Protein AF-A0A4Y7SNG3-F1 (afdb_monomer_lite)

Sequence (54 aa):
MGISGLLPALKCIQTTRHLKEYAGQTIAVDAYVWLHKGIYACATDLAMGKPTTK

Structure (mmCIF, N/CA/C/O backbone):
data_AF-A0A4Y7SNG3-F1
#
_entry.id   AF-A0A4Y7SNG3-F1
#
loop_
_atom_site.group_PDB
_atom_site.id
_atom_site.type_symbol
_atom_site.label_atom_id
_atom_site.label_alt_id
_atom_site.label_comp_id
_atom_site.label_asym_id
_atom_site.label_entity_id
_atom_site.label_seq_id
_atom_site.pdbx_PDB_ins_code
_atom_site.Cartn_x
_atom_site.Cartn_y
_atom_site.Cartn_z
_atom_site.occupancy
_atom_site.B_iso_or_equiv
_atom_site.auth_seq_id
_atom_site.auth_comp_id
_atom_site.auth_asym_id
_atom_site.auth_atom_id
_atom_site.pdbx_PDB_model_num
ATOM 1 N N . MET A 1 1 ? -3.153 -6.410 -8.148 1.00 77.44 1 MET A N 1
ATOM 2 C CA . MET A 1 1 ? -2.797 -6.821 -6.772 1.00 77.44 1 MET A CA 1
ATOM 3 C C . MET A 1 1 ? -4.046 -7.324 -6.071 1.00 77.44 1 MET A C 1
ATOM 5 O O . MET A 1 1 ? -5.085 -6.692 -6.228 1.00 77.44 1 MET A O 1
ATOM 9 N N . GLY A 1 2 ? -3.932 -8.423 -5.317 1.00 89.81 2 GLY A N 1
ATOM 10 C CA . GLY A 1 2 ? -5.022 -8.998 -4.520 1.00 89.81 2 GLY A CA 1
ATOM 11 C C . GLY A 1 2 ? -6.189 -9.577 -5.329 1.00 89.81 2 GLY A C 1
ATOM 12 O O . GLY A 1 2 ? -6.078 -9.812 -6.531 1.00 89.81 2 GLY A O 1
ATOM 13 N N . ILE A 1 3 ? -7.310 -9.802 -4.638 1.00 96.38 3 ILE A N 1
ATOM 14 C CA . ILE A 1 3 ? -8.561 -10.325 -5.200 1.00 96.38 3 ILE A CA 1
ATOM 15 C C . ILE A 1 3 ? -9.378 -9.163 -5.778 1.00 96.38 3 ILE A C 1
ATOM 17 O O . ILE A 1 3 ? -9.760 -8.235 -5.058 1.00 96.38 3 ILE A O 1
ATOM 21 N N . SER A 1 4 ? -9.669 -9.223 -7.076 1.00 97.25 4 SER A N 1
ATOM 22 C CA . SER A 1 4 ? -10.466 -8.214 -7.777 1.00 97.25 4 SER A CA 1
ATOM 23 C C . SER A 1 4 ? -11.851 -8.041 -7.146 1.00 97.25 4 SER A C 1
ATOM 25 O O . SER A 1 4 ? -12.563 -9.012 -6.915 1.00 97.25 4 SER A O 1
ATOM 27 N N . GLY A 1 5 ? -12.245 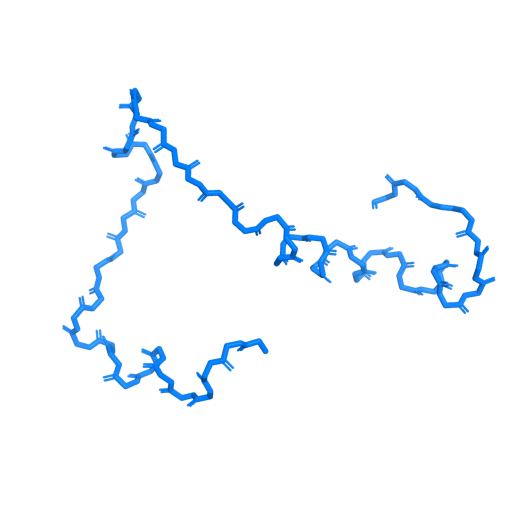-6.794 -6.870 1.00 96.50 5 GLY A N 1
ATOM 28 C CA . GLY A 1 5 ? -13.586 -6.457 -6.370 1.00 96.50 5 GLY A CA 1
ATOM 29 C C . GLY A 1 5 ? -13.829 -6.687 -4.872 1.00 96.50 5 GLY A C 1
ATOM 30 O O . GLY A 1 5 ? -14.857 -6.241 -4.364 1.00 96.50 5 GLY A O 1
ATOM 31 N N . LEU A 1 6 ? -12.888 -7.293 -4.137 1.00 97.31 6 LEU A N 1
ATOM 32 C CA . LEU A 1 6 ? -13.086 -7.626 -2.721 1.00 97.31 6 LEU A CA 1
ATOM 33 C C . LEU A 1 6 ? -13.278 -6.387 -1.832 1.00 97.31 6 LEU A C 1
ATOM 35 O O . LEU A 1 6 ? -14.218 -6.323 -1.046 1.00 97.31 6 LEU A O 1
ATOM 39 N N . LEU A 1 7 ? -12.407 -5.380 -1.959 1.00 95.75 7 LEU A N 1
ATOM 40 C CA . LEU A 1 7 ? -12.471 -4.189 -1.107 1.00 95.75 7 LEU A CA 1
ATOM 41 C C . LEU A 1 7 ? -13.791 -3.405 -1.294 1.00 95.75 7 LEU A C 1
ATOM 43 O O . LEU A 1 7 ? -14.428 -3.108 -0.283 1.00 95.75 7 LEU A O 1
ATOM 47 N N . PRO A 1 8 ? -14.269 -3.118 -2.526 1.00 96.44 8 PRO A N 1
ATOM 48 C CA . PRO A 1 8 ? -15.603 -2.550 -2.734 1.00 96.44 8 PRO A CA 1
ATOM 49 C C . PRO A 1 8 ? -16.741 -3.381 -2.128 1.00 96.44 8 PRO A C 1
ATOM 51 O O . PRO A 1 8 ? -17.653 -2.802 -1.541 1.00 96.44 8 PRO A O 1
ATOM 54 N N . ALA A 1 9 ? -16.681 -4.715 -2.223 1.00 98.12 9 ALA A N 1
ATOM 55 C CA . ALA A 1 9 ? -17.703 -5.601 -1.659 1.00 98.12 9 ALA A CA 1
ATOM 56 C C . ALA A 1 9 ? -17.777 -5.518 -0.121 1.00 98.12 9 ALA A C 1
ATOM 58 O O . ALA A 1 9 ? -18.856 -5.636 0.451 1.00 98.12 9 ALA A O 1
ATOM 59 N N . LEU A 1 10 ? -16.650 -5.253 0.548 1.00 97.56 10 LEU A N 1
ATOM 60 C CA . LEU A 1 10 ? -16.560 -5.125 2.009 1.00 97.56 10 LEU A CA 1
ATOM 61 C C . LEU A 1 10 ? -16.757 -3.686 2.518 1.00 97.56 10 LEU A C 1
ATOM 63 O O . LEU A 1 10 ? -16.508 -3.410 3.690 1.00 97.56 10 LEU A O 1
ATOM 67 N N . LYS A 1 11 ? -17.188 -2.742 1.672 1.00 97.25 11 LYS A N 1
ATOM 68 C CA . LYS A 1 11 ? -17.273 -1.314 2.028 1.00 97.25 11 LYS A CA 1
ATOM 69 C C . LYS A 1 11 ? -18.095 -1.041 3.294 1.00 97.25 11 LYS A C 1
ATOM 71 O O . LYS A 1 11 ? -17.724 -0.167 4.068 1.00 97.25 11 LYS A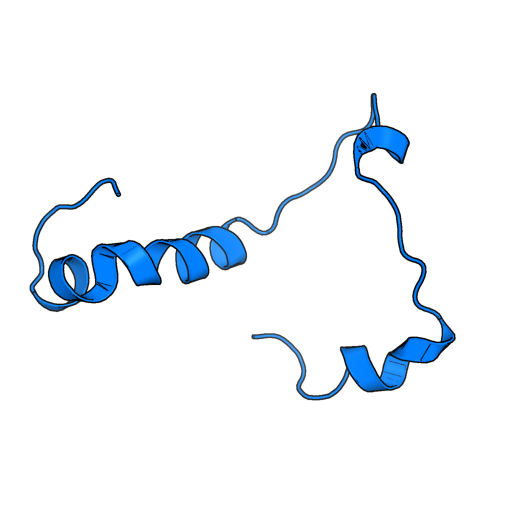 O 1
ATOM 76 N N . CYS A 1 12 ? -19.179 -1.784 3.519 1.00 97.88 12 CYS A N 1
ATOM 77 C CA . CYS A 1 12 ? -20.069 -1.586 4.669 1.00 97.88 12 CYS A CA 1
ATOM 78 C C . CYS A 1 12 ? -19.428 -1.907 6.030 1.00 97.88 12 CYS A C 1
ATOM 80 O O . CYS A 1 12 ? -19.917 -1.418 7.043 1.00 97.88 12 CYS A O 1
ATOM 82 N N . ILE A 1 13 ? -18.344 -2.689 6.059 1.00 97.81 13 ILE A N 1
ATOM 83 C CA . ILE A 1 13 ? -17.635 -3.064 7.294 1.00 97.81 13 ILE A CA 1
ATOM 84 C C . ILE A 1 13 ? -16.290 -2.341 7.455 1.00 97.81 13 ILE A C 1
ATOM 86 O O . ILE A 1 13 ? -15.554 -2.593 8.408 1.00 97.81 13 ILE A O 1
ATOM 90 N N . GLN A 1 14 ? -15.934 -1.449 6.527 1.00 97.62 14 GLN A N 1
ATOM 91 C CA . GLN A 1 14 ? -14.687 -0.693 6.609 1.00 97.62 14 GLN A CA 1
ATOM 92 C C . GLN A 1 14 ? -14.776 0.404 7.666 1.00 97.62 14 GLN A C 1
ATOM 94 O O . GLN A 1 14 ? -15.783 1.095 7.790 1.00 97.62 14 GLN A O 1
ATOM 99 N N . THR A 1 15 ? -13.676 0.609 8.389 1.00 97.38 15 THR A N 1
ATOM 100 C CA . THR A 1 15 ? -13.527 1.720 9.330 1.00 97.38 15 THR A CA 1
ATOM 101 C C . THR A 1 15 ? -12.242 2.480 9.028 1.00 97.38 15 THR A C 1
ATOM 103 O O . THR A 1 15 ? -11.154 1.908 9.073 1.00 97.38 15 THR A O 1
ATOM 106 N N . THR A 1 16 ? -12.357 3.774 8.737 1.00 96.50 16 THR A N 1
ATOM 107 C CA . THR A 1 16 ? -11.199 4.656 8.539 1.00 96.50 16 THR A CA 1
ATOM 108 C C . THR A 1 16 ? -10.545 4.970 9.884 1.00 96.50 16 THR A C 1
ATOM 110 O O . THR A 1 16 ? -11.229 5.351 10.834 1.00 96.50 16 THR A O 1
ATOM 113 N N . ARG A 1 17 ? -9.221 4.820 9.964 1.00 96.94 17 ARG A N 1
ATOM 114 C CA . ARG A 1 17 ? -8.416 5.034 11.177 1.00 96.94 17 ARG A CA 1
ATO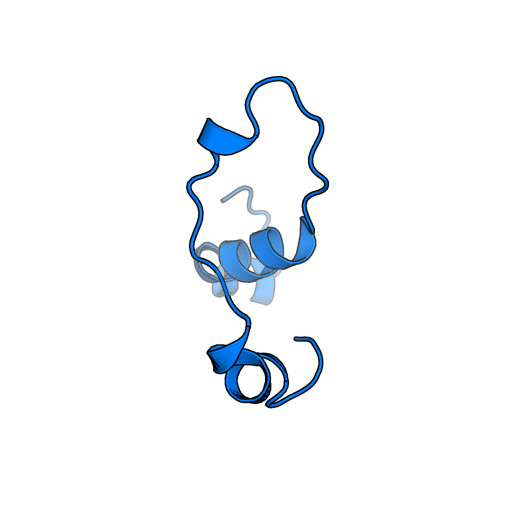M 115 C C . ARG A 1 17 ? -7.138 5.798 10.847 1.00 96.94 17 ARG A C 1
ATOM 117 O O . ARG A 1 17 ? -6.614 5.679 9.738 1.00 96.94 17 ARG A O 1
ATOM 124 N N . HIS A 1 18 ? -6.626 6.560 11.806 1.00 97.69 18 HIS A N 1
ATOM 125 C CA . HIS A 1 18 ? -5.335 7.234 11.709 1.00 97.69 18 HIS A CA 1
ATOM 126 C C . HIS A 1 18 ? -4.232 6.370 12.335 1.00 97.69 18 HIS A C 1
ATOM 128 O O . HIS A 1 18 ? -4.425 5.768 13.386 1.00 97.69 18 HIS A O 1
ATOM 134 N N . LEU A 1 19 ? -3.029 6.359 11.750 1.00 96.75 19 LEU A N 1
ATOM 135 C CA . LEU A 1 19 ? -1.927 5.503 12.222 1.00 96.75 19 LEU A CA 1
ATOM 136 C C . LEU A 1 19 ? -1.525 5.771 13.688 1.00 96.75 19 LEU A C 1
ATOM 138 O O . LEU A 1 19 ? -1.111 4.864 14.399 1.00 96.75 19 LEU A O 1
ATOM 142 N N . LYS A 1 20 ? -1.706 7.016 14.153 1.00 97.62 20 LYS A N 1
ATOM 143 C CA . LYS A 1 20 ? -1.502 7.431 15.559 1.00 97.62 20 LYS A CA 1
ATOM 144 C C . LYS A 1 20 ? -2.316 6.607 16.565 1.00 97.62 20 LYS A C 1
ATOM 146 O O . LYS A 1 20 ? -1.880 6.488 17.702 1.00 97.62 20 LYS A O 1
ATOM 151 N N . GLU A 1 21 ? -3.458 6.045 16.169 1.00 98.00 21 GLU A N 1
ATOM 152 C CA . GLU A 1 21 ? -4.284 5.201 17.048 1.00 98.00 21 GLU A CA 1
ATOM 153 C C . GLU A 1 21 ? -3.576 3.890 17.438 1.00 98.00 21 GLU A C 1
ATOM 155 O O . GLU A 1 21 ? -3.927 3.274 18.438 1.00 98.00 21 GLU A O 1
ATOM 160 N N . TYR A 1 22 ? -2.539 3.493 16.694 1.00 97.06 22 TYR A N 1
ATOM 161 C CA . TYR A 1 22 ? -1.734 2.295 16.945 1.00 97.06 22 TYR A CA 1
ATOM 162 C C . TYR A 1 22 ? -0.357 2.615 17.557 1.00 97.06 22 TYR A C 1
ATOM 164 O O . TYR A 1 22 ? 0.566 1.803 17.484 1.00 97.06 22 TYR A O 1
ATOM 172 N N . ALA A 1 23 ? -0.179 3.805 18.142 1.00 97.94 23 ALA A N 1
ATOM 173 C CA . ALA A 1 23 ? 1.078 4.181 18.785 1.00 97.94 23 ALA A CA 1
ATOM 174 C C . ALA A 1 23 ? 1.465 3.188 19.898 1.00 97.94 23 ALA A C 1
ATOM 176 O O . ALA A 1 23 ? 0.628 2.772 20.696 1.00 97.94 23 ALA A O 1
ATOM 177 N N . GLY A 1 24 ? 2.745 2.807 19.945 1.00 98.25 24 GLY A N 1
ATOM 178 C CA . GLY A 1 24 ? 3.261 1.814 20.895 1.00 98.25 24 GLY A CA 1
ATOM 179 C C . GLY A 1 24 ? 3.025 0.352 20.495 1.00 98.25 24 GLY A C 1
ATOM 180 O O . GLY A 1 24 ? 3.465 -0.540 21.214 1.00 98.25 24 GLY A O 1
ATOM 181 N N . GLN A 1 25 ? 2.374 0.090 19.356 1.00 98.38 25 GLN A N 1
ATOM 182 C CA . GLN A 1 25 ? 2.179 -1.258 18.817 1.00 98.38 25 GLN A CA 1
ATOM 183 C C . GLN A 1 25 ? 3.136 -1.545 17.653 1.00 98.38 25 GLN A C 1
ATOM 185 O O . GLN A 1 25 ? 3.665 -0.635 17.012 1.00 98.38 25 GLN A O 1
ATOM 190 N N . THR A 1 26 ? 3.334 -2.827 17.348 1.00 98.00 26 THR A N 1
ATOM 191 C CA . THR A 1 26 ? 4.063 -3.278 16.156 1.00 98.00 26 THR A CA 1
ATOM 192 C C . THR A 1 26 ? 3.079 -3.573 15.026 1.00 98.00 26 THR A C 1
ATOM 194 O O . THR A 1 26 ? 2.114 -4.306 15.219 1.00 98.00 26 THR A O 1
ATOM 197 N N . ILE A 1 27 ? 3.337 -3.027 13.835 1.00 97.06 27 ILE A N 1
ATOM 198 C CA . ILE A 1 27 ? 2.503 -3.213 12.640 1.00 97.06 27 ILE A CA 1
ATOM 199 C C . ILE A 1 27 ? 3.368 -3.800 11.524 1.00 97.06 27 ILE A C 1
ATOM 201 O O . ILE A 1 27 ? 4.483 -3.335 11.292 1.00 97.06 27 ILE A O 1
ATOM 205 N N . ALA A 1 28 ? 2.845 -4.801 10.816 1.00 97.12 28 ALA A N 1
ATOM 206 C CA . ALA A 1 28 ? 3.479 -5.333 9.616 1.00 97.12 28 ALA A CA 1
ATOM 207 C C . ALA A 1 28 ? 3.156 -4.461 8.393 1.00 97.12 28 ALA A C 1
ATOM 209 O O . ALA A 1 28 ? 2.021 -4.020 8.208 1.00 97.12 28 ALA A O 1
ATOM 210 N N . VAL A 1 29 ? 4.151 -4.252 7.534 1.00 96.12 29 VAL A N 1
ATOM 211 C CA . VAL A 1 29 ? 4.002 -3.531 6.266 1.00 96.12 29 VAL A CA 1
ATOM 212 C C . VAL A 1 29 ? 4.293 -4.494 5.125 1.00 96.12 29 VAL A C 1
ATOM 214 O O . VAL A 1 29 ? 5.358 -5.106 5.085 1.00 96.12 29 VAL A O 1
ATOM 217 N N . ASP A 1 30 ? 3.373 -4.591 4.168 1.00 95.62 30 ASP A N 1
ATOM 218 C CA . ASP A 1 30 ? 3.680 -5.179 2.866 1.00 95.62 30 ASP A CA 1
ATOM 219 C C . ASP A 1 30 ? 4.540 -4.186 2.068 1.00 95.62 30 ASP A C 1
ATOM 221 O O . ASP A 1 30 ? 4.041 -3.267 1.410 1.00 95.62 30 ASP A O 1
ATOM 225 N N . ALA A 1 31 ? 5.859 -4.349 2.172 1.00 96.31 31 ALA A N 1
ATOM 226 C CA . ALA A 1 31 ? 6.827 -3.462 1.537 1.00 96.31 31 ALA A CA 1
ATOM 227 C C . ALA A 1 31 ? 6.776 -3.524 0.001 1.00 96.31 31 ALA A C 1
ATOM 229 O O . ALA A 1 31 ? 7.152 -2.555 -0.664 1.00 96.31 31 ALA A O 1
ATOM 230 N N . TYR A 1 32 ? 6.286 -4.621 -0.586 1.00 95.38 32 TYR A N 1
ATOM 231 C CA . TYR A 1 32 ? 6.249 -4.766 -2.039 1.00 95.38 32 TYR A CA 1
ATOM 232 C C . TYR A 1 32 ? 5.226 -3.821 -2.672 1.00 95.38 32 TYR A C 1
ATOM 234 O O . TYR A 1 32 ? 5.470 -3.266 -3.743 1.00 95.38 32 TYR A O 1
ATOM 242 N N . VAL A 1 33 ? 4.115 -3.550 -1.979 1.00 95.06 33 VAL A N 1
ATOM 243 C CA . VAL A 1 33 ? 3.133 -2.541 -2.409 1.00 95.06 33 VAL A CA 1
ATOM 244 C C . VAL A 1 33 ? 3.773 -1.155 -2.512 1.00 95.06 33 VAL A C 1
ATOM 246 O O . VAL A 1 33 ? 3.480 -0.408 -3.449 1.00 95.06 33 VAL A O 1
ATOM 249 N N . TRP A 1 34 ? 4.655 -0.800 -1.575 1.00 95.19 34 TRP A N 1
ATOM 250 C CA . TRP A 1 34 ? 5.378 0.472 -1.616 1.00 95.19 34 TRP A CA 1
ATOM 251 C C . TRP A 1 34 ? 6.422 0.490 -2.723 1.00 95.19 34 TRP A C 1
ATOM 253 O O . TRP A 1 34 ? 6.444 1.440 -3.501 1.00 95.19 34 TRP A O 1
ATOM 263 N N . LEU A 1 35 ? 7.221 -0.571 -2.850 1.00 94.50 35 LEU A N 1
ATOM 264 C CA . LEU A 1 35 ? 8.235 -0.674 -3.897 1.00 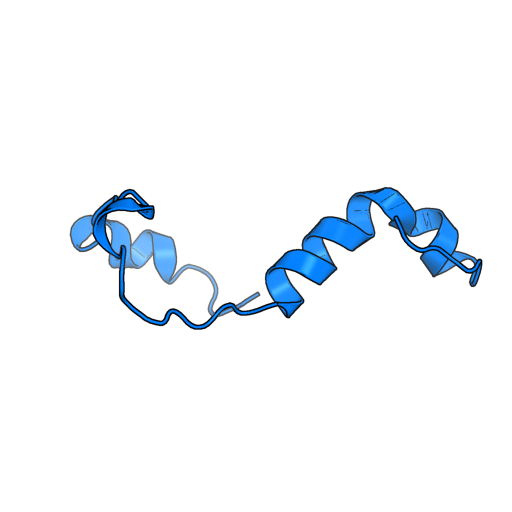94.50 35 LEU A CA 1
ATOM 265 C C . LEU A 1 35 ? 7.608 -0.592 -5.294 1.00 94.50 35 LEU A C 1
ATOM 267 O O . LEU A 1 35 ? 8.065 0.186 -6.125 1.00 94.50 35 LEU A O 1
ATOM 271 N N . HIS A 1 36 ? 6.507 -1.308 -5.530 1.00 94.44 36 HIS A N 1
ATOM 272 C CA . HIS A 1 36 ? 5.764 -1.242 -6.787 1.00 94.44 36 HIS A CA 1
ATOM 273 C C . HIS A 1 36 ? 5.294 0.183 -7.111 1.00 94.44 36 HIS A C 1
ATOM 275 O O . HIS A 1 36 ? 5.335 0.597 -8.266 1.00 94.44 36 HIS A O 1
ATOM 281 N N . LYS A 1 37 ? 4.853 0.953 -6.107 1.00 94.62 37 LYS A N 1
ATOM 282 C CA . LYS A 1 37 ? 4.518 2.373 -6.303 1.00 94.62 37 LYS A CA 1
ATOM 283 C C . LYS A 1 37 ? 5.761 3.235 -6.543 1.00 94.62 37 LYS A C 1
ATOM 285 O O . LYS A 1 37 ? 5.699 4.140 -7.368 1.00 94.62 37 LYS A O 1
ATOM 290 N N . GLY A 1 38 ? 6.869 2.952 -5.860 1.00 94.81 38 GLY A N 1
ATOM 291 C CA . GLY A 1 38 ? 8.147 3.653 -6.023 1.00 94.81 38 GLY A CA 1
ATOM 292 C C . GLY A 1 38 ? 8.725 3.519 -7.432 1.00 94.81 38 GLY A C 1
ATOM 293 O O . GLY A 1 38 ? 9.200 4.503 -7.993 1.00 94.81 38 GLY A O 1
ATOM 294 N N . ILE A 1 39 ? 8.557 2.350 -8.062 1.00 95.62 39 ILE A N 1
ATOM 295 C CA . ILE A 1 39 ? 8.970 2.091 -9.453 1.00 95.62 39 ILE A CA 1
ATOM 296 C C . ILE A 1 39 ? 8.426 3.149 -10.422 1.00 95.62 39 ILE A C 1
ATOM 298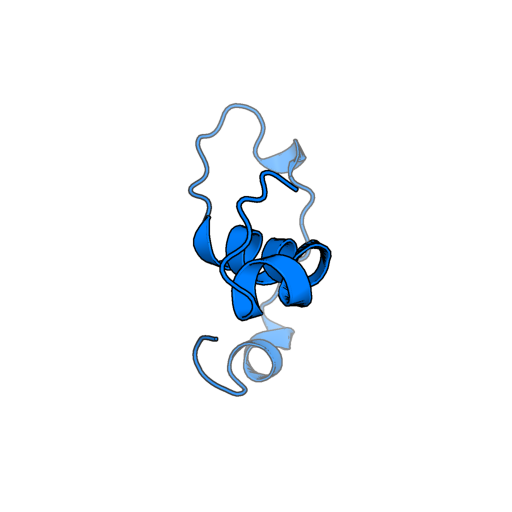 O O . ILE A 1 39 ? 9.076 3.452 -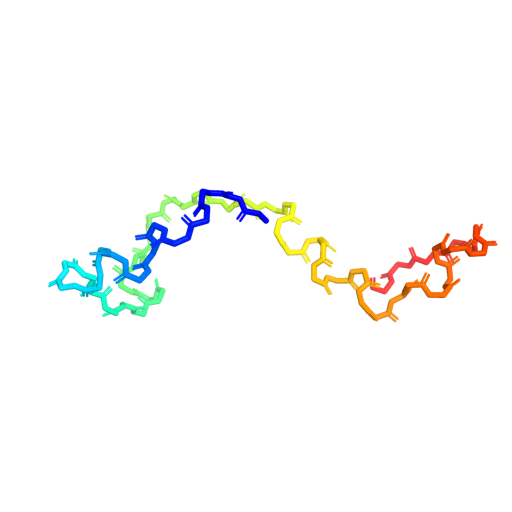11.417 1.00 95.62 39 ILE A O 1
ATOM 302 N N . TYR A 1 40 ? 7.276 3.770 -10.145 1.00 95.69 40 TYR A N 1
ATOM 303 C CA . TYR A 1 40 ? 6.708 4.783 -11.039 1.00 95.69 40 TYR A CA 1
ATOM 304 C C . TYR A 1 40 ? 7.613 6.015 -11.190 1.00 95.69 40 TYR A C 1
ATOM 306 O O . TYR A 1 40 ? 7.596 6.653 -12.240 1.00 95.69 40 TYR A O 1
ATOM 314 N N . ALA A 1 41 ? 8.442 6.324 -10.190 1.00 96.94 41 ALA A N 1
ATOM 315 C CA . ALA A 1 41 ? 9.398 7.429 -10.243 1.00 96.94 41 ALA A CA 1
ATOM 316 C C . ALA A 1 41 ? 10.671 7.101 -11.049 1.00 96.94 41 ALA A C 1
ATOM 318 O O . ALA A 1 41 ? 11.404 8.008 -11.449 1.00 96.94 41 ALA A O 1
ATOM 319 N N . CYS A 1 42 ? 10.950 5.819 -11.293 1.00 96.25 42 CYS A N 1
ATOM 320 C CA . CYS A 1 42 ? 12.186 5.350 -11.922 1.00 96.25 42 CYS A CA 1
ATOM 321 C C . CYS A 1 42 ? 11.962 4.277 -13.001 1.00 96.25 42 CYS A C 1
ATOM 323 O O . CYS A 1 42 ? 12.893 3.569 -13.380 1.00 96.25 42 CYS A O 1
ATOM 325 N N . ALA A 1 43 ? 10.744 4.189 -13.543 1.00 97.06 43 ALA A N 1
ATOM 326 C CA . ALA A 1 43 ? 10.334 3.132 -14.464 1.00 97.06 43 ALA A CA 1
ATOM 327 C C . ALA A 1 43 ? 11.227 3.052 -15.710 1.00 97.06 43 ALA A C 1
ATOM 329 O O . ALA A 1 43 ? 11.631 1.963 -16.107 1.00 97.06 43 ALA A O 1
ATOM 330 N N . THR A 1 44 ? 11.585 4.197 -16.299 1.00 97.62 44 THR A N 1
ATOM 331 C CA . THR A 1 44 ? 12.470 4.255 -17.472 1.00 97.62 44 THR A CA 1
ATOM 332 C C . THR A 1 44 ? 13.886 3.788 -17.150 1.00 97.62 44 THR A C 1
ATOM 334 O O . THR A 1 44 ? 14.482 3.062 -17.941 1.00 97.62 44 THR A O 1
ATOM 337 N N . ASP A 1 45 ? 14.429 4.190 -15.998 1.00 97.62 45 ASP A N 1
ATOM 338 C CA . ASP A 1 45 ? 15.776 3.792 -15.580 1.00 97.62 45 ASP A CA 1
ATOM 339 C C . ASP A 1 45 ? 15.824 2.268 -15.403 1.00 97.62 45 ASP A C 1
ATOM 341 O O . ASP A 1 45 ? 16.688 1.606 -15.977 1.00 97.62 45 ASP A O 1
ATOM 345 N N . LEU A 1 46 ? 14.818 1.706 -14.726 1.00 97.00 46 LEU A N 1
ATOM 346 C CA . LEU A 1 46 ? 14.670 0.264 -14.533 1.00 97.00 46 LEU A CA 1
ATOM 347 C C . LEU A 1 46 ? 14.485 -0.493 -15.856 1.00 97.00 46 LEU A C 1
ATOM 349 O O . LEU A 1 46 ? 15.173 -1.485 -16.087 1.00 97.00 46 LEU A O 1
ATOM 353 N N . ALA A 1 47 ? 13.610 -0.016 -16.746 1.00 97.44 47 ALA A N 1
ATOM 354 C CA . ALA A 1 47 ? 13.357 -0.649 -18.043 1.00 97.44 47 ALA A CA 1
ATOM 355 C C . ALA A 1 47 ? 14.601 -0.673 -18.947 1.00 97.44 47 ALA A C 1
ATOM 357 O O . ALA A 1 47 ? 14.755 -1.577 -19.764 1.00 97.44 47 ALA A O 1
ATOM 358 N N . MET A 1 48 ? 15.498 0.301 -18.779 1.00 97.94 48 MET A N 1
ATOM 359 C CA . MET A 1 48 ? 16.749 0.413 -19.532 1.00 97.94 48 MET A CA 1
ATOM 360 C C . MET A 1 48 ? 17.952 -0.193 -18.787 1.00 97.94 48 MET A C 1
ATOM 362 O O . MET A 1 48 ? 19.085 -0.015 -19.230 1.00 97.94 48 MET A O 1
ATOM 366 N N . GLY A 1 49 ? 17.736 -0.868 -17.651 1.00 96.69 49 GLY A N 1
ATOM 367 C CA . GLY A 1 49 ? 18.797 -1.498 -16.855 1.00 96.69 49 GLY A CA 1
ATOM 368 C C . GLY A 1 49 ? 19.768 -0.515 -16.192 1.00 96.69 49 GLY A C 1
ATOM 369 O O . GLY A 1 49 ? 20.888 -0.891 -15.848 1.00 96.69 49 GLY A O 1
ATOM 370 N N . LYS A 1 50 ? 19.375 0.751 -16.026 1.00 98.12 50 LYS A N 1
ATOM 371 C CA . LYS A 1 50 ? 20.197 1.775 -15.378 1.00 98.12 50 LYS A CA 1
ATOM 372 C C . LYS A 1 50 ? 20.069 1.658 -13.853 1.00 98.12 50 LYS A C 1
ATOM 374 O O . LYS A 1 50 ? 18.946 1.604 -13.349 1.00 98.12 50 LYS A O 1
ATOM 379 N N . PRO A 1 51 ? 21.183 1.671 -13.099 1.00 96.50 51 PRO A N 1
ATOM 380 C CA . PRO A 1 51 ? 21.134 1.720 -11.641 1.00 96.50 51 PRO A CA 1
ATOM 381 C C . PRO A 1 51 ? 20.355 2.946 -11.144 1.00 96.50 51 PRO A C 1
ATOM 383 O O . PRO A 1 51 ? 20.546 4.053 -11.647 1.00 96.50 51 PRO A O 1
ATOM 386 N N . THR A 1 52 ? 19.494 2.759 -10.143 1.00 95.69 52 THR A N 1
ATOM 387 C CA . THR A 1 52 ? 18.693 3.829 -9.534 1.00 95.69 52 THR A CA 1
ATOM 388 C C . THR A 1 52 ? 18.428 3.532 -8.058 1.00 95.69 52 THR A C 1
ATOM 390 O O . THR A 1 52 ? 18.298 2.375 -7.665 1.00 95.69 52 THR A O 1
ATOM 393 N N . THR A 1 53 ? 18.360 4.583 -7.243 1.00 93.25 53 THR A N 1
ATOM 394 C CA . THR A 1 53 ? 18.018 4.536 -5.807 1.00 93.25 53 THR A CA 1
ATOM 395 C C . THR A 1 53 ? 16.880 5.502 -5.471 1.00 93.25 53 THR A C 1
ATOM 397 O O . THR A 1 53 ? 16.754 5.934 -4.326 1.00 93.25 53 THR A O 1
ATOM 400 N N . LYS A 1 54 ? 16.138 5.926 -6.499 1.00 81.31 54 LYS A N 1
ATOM 401 C CA . LYS A 1 54 ? 14.992 6.829 -6.377 1.00 81.31 54 LYS A CA 1
ATOM 402 C C . LYS A 1 54 ? 13.802 6.123 -5.741 1.00 81.31 54 LYS A C 1
ATOM 404 O O . LYS A 1 54 ? 13.612 4.924 -6.047 1.00 81.31 54 LYS A O 1
#

Radius of gyration: 16.56 Å; chains: 1; bounding box: 41×18×40 Å

Foldseek 3Di:
DDDPPPCVVCVVVDDDDDPVVQPPHDDDDPCVVVVVVVCVVVVVCVVVVHDDDD

Secondary structure (DSSP, 8-state):
--STTHHHHTGGG-----GGGGTTS-----HHHHHHHHGGGTHHHHHTT-----

Organism: Coprinellus micaceus (NCBI:txid71717)

InterPro domains:
  IPR006085 XPG, N-terminal [PF00752] (1-53)
  IPR029060 PIN-like domain superfamily [SSF88723] (2-52)

pLDDT: mean 95.94, std 3.58, range [77.44, 98.38]